Protein AF-A0A6L7XWZ0-F1 (afdb_monomer_lite)

Sequence (97 aa):
MLDEFKREMALKPEIEADYLELDGISEVFDTPRARAVAILNLLRLSYVDGAFEVEEECLLKEIARTFGIDDDRFLLMDNWVKRLVALEEEARGLMNA

pLDDT: mean 86.26, std 11.69, range [55.88, 97.62]

Structure (mmCIF, N/CA/C/O backbone):
data_AF-A0A6L7XWZ0-F1
#
_entry.id   AF-A0A6L7XWZ0-F1
#
loop_
_atom_site.group_PDB
_atom_site.id
_atom_site.type_symbol
_atom_site.label_atom_id
_atom_site.label_alt_id
_atom_site.label_comp_id
_atom_site.label_asym_id
_atom_site.label_entity_id
_atom_site.label_seq_id
_atom_site.pdbx_PDB_ins_code
_atom_site.Cartn_x
_atom_site.Cartn_y
_atom_site.Cartn_z
_atom_site.occupancy
_atom_site.B_iso_or_equiv
_atom_site.auth_seq_id
_atom_site.auth_comp_id
_atom_site.auth_asym_id
_atom_site.auth_atom_id
_atom_site.pdbx_PDB_model_num
ATOM 1 N N . MET A 1 1 ? -4.118 6.132 -15.273 1.00 67.69 1 MET A N 1
ATOM 2 C CA . MET A 1 1 ? -4.369 5.430 -13.998 1.00 67.69 1 MET A CA 1
ATOM 3 C C . MET A 1 1 ? -5.044 6.319 -12.956 1.00 67.69 1 MET A C 1
ATOM 5 O O . MET A 1 1 ? -6.225 6.115 -12.725 1.00 67.69 1 MET A O 1
ATOM 9 N N . LEU A 1 2 ? -4.386 7.320 -12.351 1.00 67.12 2 LEU A N 1
ATOM 10 C CA . LEU A 1 2 ? -5.045 8.152 -11.322 1.00 67.12 2 LEU A CA 1
ATOM 11 C C . LEU A 1 2 ? -6.275 8.907 -11.861 1.00 67.12 2 LEU A C 1
ATOM 13 O O . LEU A 1 2 ? -7.325 8.915 -11.226 1.00 67.12 2 LEU A O 1
ATOM 17 N N . ASP A 1 3 ? -6.180 9.472 -13.065 1.00 69.88 3 ASP A N 1
ATOM 18 C CA . ASP A 1 3 ? -7.312 10.153 -13.709 1.00 69.88 3 ASP A CA 1
ATOM 19 C C . ASP A 1 3 ? -8.444 9.201 -14.113 1.00 69.88 3 ASP A C 1
ATOM 21 O O . ASP A 1 3 ? -9.610 9.596 -14.139 1.00 69.88 3 ASP A O 1
ATOM 25 N N . GLU A 1 4 ? -8.116 7.941 -14.408 1.00 73.38 4 GLU A N 1
ATOM 26 C CA . GLU A 1 4 ? -9.115 6.901 -14.673 1.00 73.38 4 GLU A CA 1
ATOM 27 C C . GLU A 1 4 ? -9.860 6.558 -13.385 1.00 73.38 4 GLU A C 1
ATOM 29 O O . GLU A 1 4 ? -11.086 6.600 -13.383 1.00 73.38 4 GLU A O 1
ATOM 34 N N . PHE A 1 5 ? -9.147 6.361 -12.270 1.00 71.25 5 PHE A N 1
ATOM 35 C CA . PHE A 1 5 ? -9.769 6.156 -10.960 1.00 71.25 5 PHE A CA 1
ATOM 36 C C . PHE A 1 5 ? -10.642 7.338 -10.537 1.00 71.25 5 PHE A C 1
ATOM 38 O O . PHE A 1 5 ? -11.788 7.140 -10.142 1.00 71.25 5 PHE A O 1
ATOM 45 N N . LYS A 1 6 ? -10.154 8.578 -10.672 1.00 72.19 6 LYS A N 1
ATOM 46 C CA . LYS A 1 6 ? -10.951 9.781 -10.373 1.00 72.19 6 LYS A CA 1
ATOM 47 C C . LYS A 1 6 ? -12.245 9.809 -11.189 1.00 72.19 6 LYS A C 1
ATOM 49 O O . LYS A 1 6 ? -13.305 10.128 -10.650 1.00 72.19 6 LYS A O 1
ATOM 54 N N . ARG A 1 7 ? -12.172 9.438 -12.471 1.00 77.25 7 ARG A N 1
ATOM 55 C CA . ARG A 1 7 ? -13.332 9.369 -13.368 1.00 77.25 7 ARG A CA 1
ATOM 56 C C . ARG A 1 7 ? -14.303 8.259 -12.970 1.00 77.25 7 ARG A C 1
ATOM 58 O O . ARG A 1 7 ? -15.504 8.513 -12.938 1.00 77.25 7 ARG A O 1
ATOM 65 N N . GLU A 1 8 ? -13.807 7.067 -12.652 1.00 79.00 8 GLU A N 1
ATOM 66 C CA . GLU A 1 8 ? -14.628 5.943 -12.177 1.00 79.00 8 GLU A CA 1
ATOM 67 C C . GLU A 1 8 ? -15.337 6.265 -10.858 1.00 79.00 8 GLU A C 1
ATOM 69 O O . GLU A 1 8 ? -16.503 5.920 -10.679 1.00 79.00 8 GLU A O 1
ATOM 74 N N . MET A 1 9 ? -14.667 6.992 -9.964 1.00 80.44 9 MET A N 1
ATOM 75 C CA . MET A 1 9 ? -15.214 7.432 -8.678 1.00 80.44 9 MET A CA 1
ATOM 76 C C . MET A 1 9 ? -16.108 8.680 -8.783 1.00 80.44 9 MET A C 1
ATOM 78 O O . MET A 1 9 ? -16.570 9.184 -7.761 1.00 80.44 9 MET A O 1
ATOM 82 N N . ALA A 1 10 ? -16.354 9.192 -9.996 1.00 82.81 10 ALA A N 1
ATOM 83 C CA . ALA A 1 10 ? -17.108 10.422 -10.251 1.00 82.81 10 ALA A CA 1
ATOM 84 C C . ALA A 1 10 ? -16.595 11.648 -9.458 1.00 82.81 10 ALA A C 1
ATOM 86 O O . ALA A 1 10 ? -17.365 12.545 -9.106 1.00 82.81 10 ALA A O 1
ATOM 87 N N . LEU A 1 11 ? -15.286 11.699 -9.188 1.00 73.56 11 LEU A N 1
ATOM 88 C CA . LEU A 1 11 ? -14.638 12.802 -8.483 1.00 73.56 11 LEU A CA 1
ATOM 89 C C . LEU A 1 11 ? -14.377 13.968 -9.442 1.00 73.56 11 LEU A C 1
ATOM 91 O O . LEU A 1 11 ? -13.963 13.779 -10.589 1.00 73.56 11 LEU A O 1
ATOM 95 N N . LYS A 1 12 ? -14.599 15.198 -8.967 1.00 71.31 12 LYS A N 1
ATOM 96 C CA . LYS A 1 12 ? -14.220 16.399 -9.722 1.00 71.31 12 LYS A CA 1
ATOM 97 C C . LYS A 1 12 ? -12.686 16.510 -9.761 1.00 71.31 12 LYS A C 1
ATOM 99 O O . LYS A 1 12 ? -12.043 16.222 -8.756 1.00 71.31 12 LYS A O 1
ATOM 104 N N . PRO A 1 13 ? -12.085 16.934 -10.885 1.00 60.88 13 PRO A N 1
ATOM 105 C CA . PRO A 1 13 ? -10.628 16.977 -11.042 1.00 60.88 13 PRO A CA 1
ATOM 106 C C . PRO A 1 13 ? -9.924 17.994 -10.124 1.00 60.88 13 PRO A C 1
ATOM 108 O O . PRO A 1 13 ? -8.722 17.885 -9.918 1.00 60.88 13 PRO A O 1
ATOM 111 N N . GLU A 1 14 ? -10.670 18.941 -9.553 1.00 63.47 14 GLU A N 1
ATOM 112 C CA . GLU A 1 14 ? -10.180 20.096 -8.785 1.00 63.47 14 GLU A CA 1
ATOM 113 C C . GLU A 1 14 ? -10.103 19.847 -7.268 1.00 63.47 14 GLU A C 1
ATOM 115 O O . GLU A 1 14 ? -10.165 20.793 -6.490 1.00 63.47 14 GLU A O 1
ATOM 120 N N . ILE A 1 15 ? -10.019 18.593 -6.812 1.00 60.00 15 ILE A N 1
ATOM 121 C CA . ILE A 1 15 ? -9.825 18.325 -5.380 1.00 60.00 15 ILE A CA 1
ATOM 122 C C . ILE A 1 15 ? -8.423 18.816 -4.995 1.00 60.00 15 ILE A C 1
ATOM 124 O O . ILE A 1 15 ? -7.431 18.134 -5.252 1.00 60.00 15 ILE A O 1
ATOM 128 N N . GLU A 1 16 ? -8.352 20.005 -4.396 1.00 57.34 16 GLU A N 1
ATOM 129 C CA . GLU A 1 16 ? -7.202 20.432 -3.606 1.00 57.34 16 GLU A CA 1
ATOM 130 C C . GLU A 1 16 ? -7.124 19.494 -2.399 1.00 57.34 16 GLU A C 1
ATOM 132 O O . GLU A 1 16 ? -8.027 19.448 -1.563 1.00 57.34 16 GLU A O 1
ATOM 137 N N . ALA A 1 17 ? -6.083 18.663 -2.368 1.00 58.41 17 ALA A N 1
ATOM 138 C CA . ALA A 1 17 ? -5.819 17.759 -1.261 1.00 58.41 17 ALA A CA 1
ATOM 139 C C . ALA A 1 17 ? -5.239 18.560 -0.085 1.00 58.41 17 ALA A C 1
ATOM 141 O O . ALA A 1 17 ? -4.049 18.477 0.214 1.00 58.41 17 ALA A O 1
ATOM 142 N N . ASP A 1 18 ? -6.079 19.371 0.553 1.00 55.88 18 ASP A N 1
ATO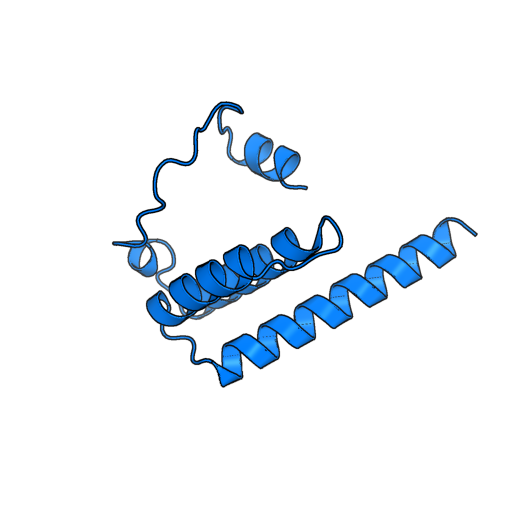M 143 C CA . ASP A 1 18 ? -5.801 19.882 1.890 1.00 55.88 18 ASP A CA 1
ATOM 144 C C . ASP A 1 18 ? -5.760 18.691 2.858 1.00 55.88 18 ASP A C 1
ATOM 146 O O . ASP A 1 18 ? -6.602 17.802 2.757 1.00 55.88 18 ASP A O 1
ATOM 150 N N . TYR A 1 19 ? -4.736 18.661 3.724 1.00 63.41 19 TYR A N 1
ATOM 151 C CA . TYR A 1 19 ? -4.452 17.670 4.780 1.00 63.41 19 TYR A CA 1
ATOM 152 C C . TYR A 1 19 ? -5.362 16.425 4.812 1.00 63.41 19 TYR A C 1
ATOM 154 O O . TYR A 1 19 ? -6.523 16.483 5.213 1.00 63.41 19 TYR A O 1
ATOM 162 N N . LEU A 1 20 ? -4.799 15.265 4.463 1.00 74.25 20 LEU A N 1
ATOM 163 C CA . LEU A 1 20 ? -5.522 13.995 4.487 1.00 74.25 20 LEU A CA 1
ATOM 164 C C . LEU A 1 20 ? -5.779 13.533 5.931 1.00 74.25 20 LEU A C 1
ATOM 166 O O . LEU A 1 20 ? -4.867 13.060 6.609 1.00 74.25 20 LEU A O 1
ATOM 170 N N . GLU A 1 21 ? -7.027 13.615 6.392 1.00 81.38 21 GLU A N 1
ATOM 171 C CA . GLU A 1 21 ? -7.429 12.972 7.644 1.00 81.38 21 GLU A CA 1
ATOM 172 C C . GLU A 1 21 ? -7.583 11.456 7.459 1.00 81.38 21 GLU A C 1
ATOM 174 O O . GLU A 1 21 ? -8.267 10.983 6.551 1.00 81.38 21 GLU A O 1
ATOM 179 N N . LEU A 1 22 ? -6.940 10.689 8.343 1.00 85.38 22 LEU A N 1
ATOM 180 C CA . LEU A 1 22 ? -7.001 9.223 8.360 1.00 85.38 22 LEU A CA 1
ATOM 181 C C . LEU A 1 22 ? -7.996 8.675 9.393 1.00 85.38 22 LEU A C 1
ATOM 183 O O . LEU A 1 22 ? -8.171 7.459 9.488 1.00 85.38 22 LEU A O 1
ATOM 187 N N . ASP A 1 23 ? -8.640 9.541 10.178 1.00 86.06 23 ASP A N 1
ATOM 188 C CA . ASP A 1 23 ? -9.625 9.099 11.161 1.00 86.06 23 ASP A CA 1
ATOM 189 C C . ASP A 1 23 ? -10.823 8.422 10.473 1.00 86.06 23 ASP A C 1
ATOM 191 O O . ASP A 1 23 ? -11.233 8.792 9.372 1.00 86.06 23 ASP A O 1
ATOM 195 N N . GLY A 1 24 ? -11.348 7.358 11.079 1.00 87.44 24 GLY A N 1
ATOM 196 C CA . GLY A 1 24 ? -12.464 6.585 10.517 1.00 87.44 24 GLY A CA 1
ATOM 197 C C . GLY A 1 24 ? -12.149 5.734 9.272 1.00 87.44 24 GLY A C 1
ATOM 198 O O . GLY A 1 24 ? -12.980 4.915 8.877 1.00 87.44 24 GLY A O 1
ATOM 199 N N . ILE A 1 25 ? -10.949 5.806 8.673 1.00 91.69 25 ILE A N 1
ATOM 200 C CA . ILE A 1 25 ? -10.612 5.000 7.476 1.00 91.69 25 ILE A CA 1
ATOM 201 C C . ILE A 1 25 ? -10.715 3.486 7.735 1.00 91.69 25 ILE A C 1
ATOM 203 O O . ILE A 1 25 ? -11.083 2.705 6.856 1.00 91.69 25 ILE A O 1
ATOM 207 N N . SER A 1 26 ? -10.451 3.061 8.971 1.00 90.06 26 SER A N 1
ATOM 208 C CA . SER A 1 26 ? -10.581 1.669 9.412 1.00 90.06 26 SER A CA 1
ATOM 209 C C . SER A 1 26 ? -12.028 1.171 9.492 1.00 90.06 26 SER A C 1
ATOM 211 O O . SER A 1 26 ? -12.225 -0.046 9.504 1.00 90.06 26 SER A O 1
ATOM 213 N N . GLU A 1 27 ? -13.011 2.077 9.543 1.00 92.00 27 GLU A N 1
ATOM 214 C CA . GLU A 1 27 ? -14.446 1.764 9.471 1.00 92.00 27 GLU A CA 1
ATOM 215 C C . GLU A 1 27 ? -14.904 1.584 8.019 1.00 92.00 27 GLU A C 1
ATOM 217 O O . GLU A 1 27 ? -15.765 0.754 7.742 1.00 92.00 27 GLU A O 1
ATOM 222 N N . VAL A 1 28 ? -14.287 2.314 7.080 1.00 92.62 28 VAL A N 1
ATOM 223 C CA . VAL A 1 28 ? -14.532 2.164 5.635 1.00 92.62 28 VAL A CA 1
ATOM 224 C C . VAL A 1 28 ? -13.932 0.855 5.115 1.00 92.62 28 VAL A C 1
ATOM 226 O O . VAL A 1 28 ? -14.585 0.111 4.385 1.00 92.62 28 VAL A O 1
ATOM 229 N N . PHE A 1 29 ? -12.693 0.548 5.509 1.00 95.19 29 PHE A N 1
ATOM 230 C CA . PHE A 1 29 ? -12.033 -0.728 5.221 1.00 95.19 29 PHE A CA 1
ATOM 231 C C . PHE A 1 29 ? -12.138 -1.645 6.440 1.00 95.19 29 PHE A C 1
ATOM 233 O O . PHE A 1 29 ? -11.165 -1.902 7.150 1.00 95.19 29 PHE A O 1
ATOM 240 N N . ASP A 1 30 ? -13.343 -2.140 6.685 1.00 95.00 30 ASP A N 1
ATOM 241 C CA . ASP A 1 30 ? -13.726 -2.878 7.893 1.00 95.00 30 ASP A CA 1
ATOM 242 C C . ASP A 1 30 ? -13.115 -4.288 8.010 1.00 95.00 30 ASP A C 1
ATOM 244 O O . ASP A 1 30 ? -13.018 -4.840 9.107 1.00 95.00 30 ASP A O 1
ATOM 248 N N . THR A 1 31 ? -12.647 -4.876 6.904 1.00 96.75 31 THR A N 1
ATOM 249 C CA . THR A 1 31 ? -12.036 -6.214 6.904 1.00 96.75 31 THR A CA 1
ATOM 250 C C . THR A 1 31 ? -10.519 -6.194 6.688 1.00 96.75 31 THR A C 1
ATOM 252 O O . THR A 1 31 ? -10.006 -5.400 5.893 1.00 96.75 31 THR A O 1
ATOM 255 N N . PRO A 1 32 ? -9.770 -7.159 7.267 1.00 95.44 32 PRO A N 1
ATOM 256 C CA . PRO A 1 32 ? -8.340 -7.325 6.984 1.00 95.44 32 PRO A CA 1
ATOM 257 C C . PRO A 1 32 ? -8.030 -7.494 5.492 1.00 95.44 32 PRO A C 1
ATOM 259 O O . PRO A 1 32 ? -6.978 -7.068 5.015 1.00 95.44 32 PRO A O 1
ATOM 262 N N . ARG A 1 33 ? -8.955 -8.113 4.745 1.00 96.12 33 ARG A N 1
ATOM 263 C CA . ARG A 1 33 ? -8.850 -8.265 3.293 1.00 96.12 33 ARG A CA 1
ATOM 264 C C . ARG A 1 33 ? -8.983 -6.920 2.585 1.00 96.12 33 ARG A C 1
ATOM 266 O O . ARG A 1 33 ? -8.144 -6.625 1.742 1.00 96.12 33 ARG A O 1
ATOM 273 N N . ALA A 1 34 ? -10.000 -6.123 2.917 1.00 96.50 34 ALA A N 1
ATOM 274 C CA . ALA A 1 34 ? -10.214 -4.811 2.309 1.00 96.50 34 ALA A CA 1
ATOM 275 C C . ALA A 1 34 ? -9.015 -3.881 2.549 1.00 96.50 34 ALA A C 1
ATOM 277 O O . ALA A 1 34 ? -8.516 -3.274 1.606 1.00 96.50 34 ALA A O 1
ATOM 278 N N . ARG A 1 35 ? -8.474 -3.872 3.772 1.00 96.94 35 ARG A N 1
ATOM 279 C CA . ARG A 1 35 ? -7.265 -3.112 4.135 1.00 96.94 35 ARG A CA 1
ATOM 280 C C . ARG A 1 35 ? -6.038 -3.532 3.329 1.00 96.94 35 ARG A C 1
ATOM 282 O O . ARG A 1 35 ? -5.319 -2.689 2.802 1.00 96.94 35 ARG A O 1
ATOM 289 N N . ALA A 1 36 ? -5.814 -4.842 3.187 1.00 96.12 36 ALA A N 1
ATOM 290 C CA . ALA A 1 36 ? -4.707 -5.354 2.384 1.00 96.12 36 ALA A CA 1
ATOM 291 C C . ALA A 1 36 ? -4.853 -4.977 0.900 1.00 96.12 36 ALA A C 1
ATOM 293 O O . ALA A 1 36 ? -3.879 -4.578 0.269 1.00 96.12 36 ALA A O 1
ATOM 294 N N . VAL A 1 37 ? -6.070 -5.068 0.353 1.00 95.81 37 VAL A N 1
ATOM 295 C CA . VAL A 1 37 ? -6.369 -4.649 -1.024 1.00 95.81 37 VAL A CA 1
ATOM 296 C C . VAL A 1 37 ? -6.125 -3.150 -1.205 1.00 95.81 37 VAL A C 1
ATOM 298 O O . VAL A 1 37 ? -5.523 -2.768 -2.206 1.00 95.81 37 VAL A O 1
ATOM 301 N N . ALA A 1 38 ? -6.536 -2.314 -0.250 1.00 95.12 38 ALA A N 1
ATOM 302 C CA . ALA A 1 38 ? -6.307 -0.873 -0.295 1.00 95.12 38 ALA A CA 1
ATOM 303 C C . ALA A 1 38 ? -4.809 -0.545 -0.368 1.00 95.12 38 ALA A C 1
ATOM 305 O O . ALA A 1 38 ? -4.383 0.117 -1.309 1.00 95.12 38 ALA A O 1
ATOM 306 N N . ILE A 1 39 ? -3.995 -1.089 0.545 1.00 96.38 39 ILE A N 1
ATOM 307 C CA . ILE A 1 39 ? -2.539 -0.862 0.547 1.00 96.38 39 ILE A CA 1
ATOM 308 C C . ILE A 1 39 ? -1.883 -1.342 -0.752 1.00 96.38 39 ILE A C 1
ATOM 310 O O . ILE A 1 39 ? -1.054 -0.628 -1.304 1.00 96.38 39 ILE A O 1
ATOM 314 N N . LEU A 1 40 ? -2.260 -2.511 -1.282 1.00 95.62 40 LEU A N 1
ATOM 315 C CA . LEU A 1 40 ? -1.692 -3.009 -2.543 1.00 95.62 40 LEU A CA 1
ATOM 316 C C . LEU A 1 40 ? -1.997 -2.087 -3.730 1.00 95.62 40 LEU A C 1
ATOM 318 O O . LEU A 1 40 ? -1.127 -1.874 -4.572 1.00 95.62 40 LEU A O 1
ATOM 322 N N . ASN A 1 41 ? -3.215 -1.544 -3.806 1.00 93.25 41 ASN A N 1
ATOM 323 C CA . ASN A 1 41 ? -3.585 -0.616 -4.875 1.00 93.25 41 ASN A CA 1
ATOM 324 C C . ASN A 1 41 ? -2.926 0.755 -4.700 1.00 93.25 41 ASN A C 1
ATOM 326 O O . ASN A 1 41 ? -2.511 1.351 -5.688 1.00 93.25 41 ASN A O 1
ATOM 330 N N . LE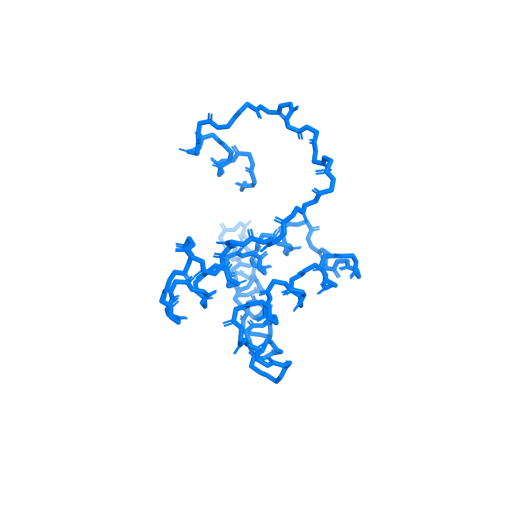U A 1 42 ? -2.787 1.233 -3.463 1.00 92.75 42 LEU A N 1
ATOM 331 C CA . LEU A 1 42 ? -2.088 2.483 -3.178 1.00 92.75 42 LEU A CA 1
ATOM 332 C C . LEU A 1 42 ? -0.593 2.386 -3.512 1.00 92.75 42 LEU A C 1
ATOM 334 O O . LEU A 1 42 ? -0.085 3.240 -4.226 1.00 92.75 42 LEU A O 1
ATOM 338 N N . LEU A 1 43 ? 0.081 1.301 -3.113 1.00 92.94 43 LEU A N 1
ATOM 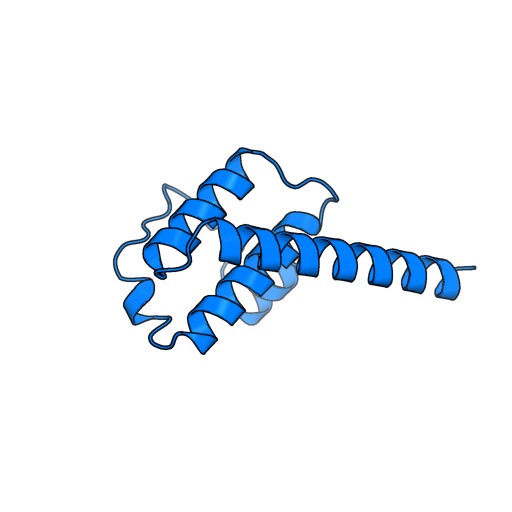339 C CA . LEU A 1 43 ? 1.462 1.021 -3.526 1.00 92.94 43 LEU A CA 1
ATOM 340 C C . LEU A 1 43 ? 1.585 0.999 -5.054 1.00 92.94 43 LEU A C 1
ATOM 342 O O . LEU A 1 43 ? 2.483 1.609 -5.618 1.00 92.94 43 LEU A O 1
ATOM 346 N N . ARG A 1 44 ? 0.663 0.315 -5.742 1.00 90.56 44 ARG A N 1
ATOM 347 C CA . ARG A 1 44 ? 0.638 0.241 -7.211 1.00 90.56 44 ARG A CA 1
ATOM 348 C C . ARG A 1 44 ? 0.505 1.626 -7.850 1.00 90.56 44 ARG A C 1
ATOM 350 O O . ARG A 1 44 ? 1.139 1.858 -8.874 1.00 90.56 44 ARG A O 1
ATOM 357 N N . LEU A 1 45 ? -0.315 2.502 -7.269 1.00 88.44 45 LEU A N 1
ATOM 358 C CA . LEU A 1 45 ? -0.508 3.876 -7.734 1.00 88.44 45 LEU A CA 1
ATOM 359 C C . LEU A 1 45 ? 0.755 4.720 -7.584 1.00 88.44 45 LEU A C 1
ATOM 361 O O . LEU A 1 45 ? 1.076 5.461 -8.508 1.00 88.44 45 LEU A O 1
ATOM 365 N N . SER A 1 46 ? 1.484 4.561 -6.483 1.00 86.62 46 SER A N 1
ATOM 366 C CA . SER A 1 46 ? 2.733 5.292 -6.253 1.00 86.62 46 SER A CA 1
ATOM 367 C C . SER A 1 46 ? 3.874 4.884 -7.189 1.00 86.62 46 SER A C 1
ATOM 369 O O . SER A 1 46 ? 4.805 5.639 -7.382 1.00 86.62 46 SER A O 1
ATOM 371 N N . TYR A 1 47 ? 3.813 3.719 -7.842 1.00 85.38 47 TYR A N 1
ATOM 372 C CA . TYR A 1 47 ? 4.815 3.337 -8.852 1.00 85.38 47 TYR A CA 1
ATOM 373 C C . TYR A 1 47 ? 4.489 3.813 -10.277 1.00 85.38 47 TYR A C 1
ATOM 375 O O . TYR A 1 47 ? 5.199 3.452 -11.215 1.00 85.38 47 TYR A O 1
ATOM 383 N N . VAL A 1 48 ? 3.405 4.568 -10.492 1.00 79.06 48 VAL A N 1
ATOM 384 C CA . VAL A 1 48 ? 2.920 4.901 -11.848 1.00 79.06 48 VAL A CA 1
ATOM 385 C C . VAL A 1 48 ? 3.846 5.851 -12.607 1.00 79.06 48 VAL A C 1
ATOM 387 O O . VAL A 1 48 ? 3.915 5.761 -13.833 1.00 79.06 48 VAL A O 1
ATOM 390 N N . ASP A 1 49 ? 4.542 6.747 -11.916 1.00 73.62 49 ASP A N 1
ATOM 391 C CA . ASP A 1 49 ? 5.499 7.689 -12.509 1.00 73.62 49 ASP A CA 1
ATOM 392 C C . ASP A 1 49 ? 6.958 7.196 -12.443 1.00 73.62 49 ASP A C 1
ATOM 394 O O . ASP A 1 49 ? 7.864 7.861 -12.950 1.00 73.62 49 ASP A O 1
ATOM 398 N N . GLY A 1 50 ? 7.173 5.993 -11.899 1.00 66.25 50 GLY A N 1
ATOM 399 C CA . GLY A 1 50 ? 8.476 5.343 -11.800 1.00 66.25 50 GLY A CA 1
ATOM 400 C C . GLY A 1 50 ? 9.299 5.733 -10.569 1.00 66.25 50 GLY A C 1
ATOM 401 O O . GLY A 1 50 ? 10.425 5.243 -10.444 1.00 66.25 50 GLY A O 1
ATOM 402 N N . ALA A 1 51 ? 8.772 6.557 -9.657 1.00 71.56 51 ALA A N 1
ATOM 403 C CA . ALA A 1 51 ? 9.453 6.939 -8.423 1.00 71.56 51 ALA A CA 1
ATOM 404 C C . ALA A 1 51 ? 8.513 6.795 -7.221 1.00 71.56 51 ALA A C 1
ATOM 406 O O . ALA A 1 51 ? 7.447 7.381 -7.199 1.00 71.56 51 ALA A O 1
ATOM 407 N N . PHE A 1 52 ? 8.930 6.025 -6.211 1.00 75.06 52 PHE A N 1
ATOM 408 C CA . PHE A 1 52 ? 8.244 6.003 -4.919 1.00 75.06 52 PHE A CA 1
ATOM 409 C C . PHE A 1 52 ? 8.956 6.973 -3.986 1.00 75.06 52 PHE A C 1
ATOM 411 O O . PHE A 1 52 ? 10.021 6.648 -3.447 1.00 75.06 52 PHE A O 1
ATOM 418 N N . GLU A 1 53 ? 8.415 8.181 -3.875 1.00 79.12 53 GLU A N 1
ATOM 419 C CA . GLU A 1 53 ? 9.040 9.264 -3.118 1.00 79.12 53 GLU A CA 1
ATOM 420 C C . GLU A 1 53 ? 8.839 9.079 -1.606 1.00 79.12 53 GLU A C 1
ATOM 422 O O . GLU A 1 53 ? 7.932 8.383 -1.136 1.00 79.12 53 GLU A O 1
ATOM 427 N N . VAL A 1 54 ? 9.705 9.710 -0.811 1.00 81.81 54 VAL A N 1
ATOM 428 C CA . VAL A 1 54 ? 9.721 9.542 0.654 1.00 81.81 54 VAL A CA 1
ATOM 429 C C . VAL A 1 54 ? 8.388 9.959 1.278 1.00 81.81 54 VAL A C 1
ATOM 431 O O . VAL A 1 54 ? 7.920 9.323 2.224 1.00 81.81 54 VAL A O 1
ATOM 434 N N . GLU A 1 55 ? 7.758 11.005 0.750 1.00 80.75 55 GLU A N 1
ATOM 435 C CA . GLU A 1 55 ? 6.457 11.500 1.191 1.00 80.75 55 GLU A CA 1
ATOM 436 C C . GLU A 1 55 ? 5.357 10.447 0.995 1.00 80.75 55 GLU A C 1
ATOM 438 O O . GLU A 1 55 ? 4.528 10.242 1.885 1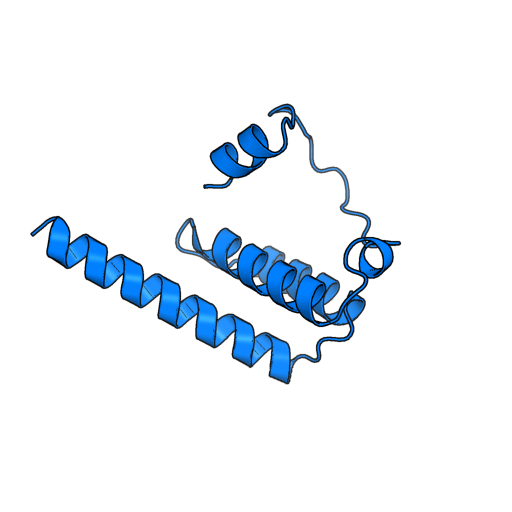.00 80.75 55 GLU A O 1
ATOM 443 N N . GLU A 1 56 ? 5.379 9.732 -0.131 1.00 83.19 56 GLU A N 1
ATOM 444 C CA . GLU A 1 56 ? 4.427 8.659 -0.416 1.00 83.19 56 GLU A CA 1
ATOM 445 C C . GLU A 1 56 ? 4.671 7.453 0.490 1.00 83.19 56 GLU A C 1
ATOM 447 O O . GLU A 1 56 ? 3.728 6.889 1.048 1.00 83.19 56 GLU A O 1
ATOM 452 N N . GLU A 1 57 ? 5.936 7.086 0.703 1.00 88.69 57 GLU A N 1
ATOM 453 C CA . GLU A 1 57 ? 6.294 6.007 1.621 1.00 88.69 57 GLU A CA 1
ATOM 454 C C . GLU A 1 57 ? 5.832 6.308 3.050 1.00 88.69 57 GLU A C 1
ATOM 456 O O . GLU A 1 57 ? 5.277 5.431 3.723 1.00 88.69 57 GLU A O 1
ATOM 461 N N . CYS A 1 58 ? 6.019 7.546 3.511 1.00 88.75 58 CYS A N 1
ATOM 462 C CA . CYS A 1 58 ? 5.553 7.984 4.823 1.00 88.75 58 CYS A CA 1
ATOM 463 C C . CYS A 1 58 ? 4.031 7.867 4.934 1.00 88.75 58 CYS A C 1
ATOM 465 O O . CYS A 1 58 ? 3.538 7.237 5.873 1.00 88.75 58 CYS A O 1
ATOM 467 N N . LEU A 1 59 ? 3.299 8.387 3.946 1.00 90.25 59 LEU A N 1
ATOM 468 C CA . LEU A 1 59 ? 1.841 8.328 3.923 1.00 90.25 59 LEU A CA 1
ATOM 469 C C . LEU A 1 59 ? 1.321 6.881 3.930 1.00 90.25 59 LEU A C 1
ATOM 471 O O . LEU A 1 59 ? 0.450 6.528 4.729 1.00 90.25 59 LEU A O 1
ATOM 475 N N . LEU A 1 60 ? 1.861 6.005 3.078 1.00 93.62 60 LEU A N 1
ATOM 476 C CA . LEU A 1 60 ? 1.404 4.615 3.006 1.00 93.62 60 LEU A CA 1
ATOM 477 C C . LEU A 1 60 ? 1.724 3.824 4.276 1.00 93.62 60 LEU A C 1
ATOM 479 O O . LEU A 1 60 ? 0.925 2.969 4.669 1.00 93.62 60 LEU A O 1
ATOM 483 N N . LYS A 1 61 ? 2.831 4.131 4.962 1.00 93.50 61 LYS A N 1
ATOM 484 C CA . LYS A 1 61 ? 3.131 3.563 6.286 1.00 93.50 61 LYS A CA 1
ATOM 485 C C . LYS A 1 61 ? 2.152 4.040 7.356 1.00 93.50 61 LYS A C 1
ATOM 487 O O . LYS A 1 61 ? 1.749 3.238 8.198 1.00 93.50 61 LYS A O 1
ATOM 492 N N . GLU A 1 62 ? 1.735 5.304 7.339 1.00 93.00 62 GLU A N 1
ATOM 493 C CA . GLU A 1 62 ? 0.717 5.818 8.269 1.00 93.00 62 GLU A CA 1
ATOM 494 C C . GLU A 1 62 ? -0.643 5.137 8.068 1.00 93.00 62 GLU A C 1
ATOM 496 O O . GLU A 1 62 ? -1.272 4.690 9.036 1.00 93.00 62 GLU A O 1
ATOM 501 N N . ILE A 1 63 ? -1.060 4.958 6.812 1.00 94.50 63 ILE A N 1
ATOM 502 C CA . ILE A 1 63 ? -2.282 4.216 6.473 1.00 94.50 63 ILE A CA 1
ATOM 503 C C . ILE A 1 63 ? -2.152 2.748 6.907 1.00 94.50 63 ILE A C 1
ATOM 505 O O . ILE A 1 63 ? -3.060 2.202 7.537 1.00 94.50 63 ILE A O 1
ATOM 509 N N . ALA A 1 64 ? -1.014 2.103 6.633 1.00 95.56 64 ALA A N 1
ATOM 510 C CA . ALA A 1 64 ? -0.764 0.714 7.018 1.00 95.56 64 ALA A CA 1
ATOM 511 C C . ALA A 1 64 ? -0.848 0.512 8.539 1.00 95.56 64 ALA A C 1
ATOM 513 O O . ALA A 1 64 ? -1.530 -0.408 9.001 1.00 95.56 64 ALA A O 1
ATOM 514 N N . ARG A 1 65 ? -0.246 1.415 9.323 1.00 94.19 65 ARG A N 1
ATOM 515 C CA . ARG A 1 65 ? -0.340 1.406 10.791 1.00 94.19 65 ARG A CA 1
ATOM 516 C C . ARG A 1 65 ? -1.779 1.570 11.266 1.00 94.19 65 ARG A C 1
ATOM 518 O O . ARG A 1 65 ? -2.215 0.802 12.122 1.00 94.19 65 ARG A O 1
ATOM 525 N N . THR A 1 66 ? -2.534 2.493 10.670 1.00 94.12 66 THR A N 1
ATOM 526 C CA . THR A 1 66 ? -3.967 2.688 10.969 1.00 94.12 66 THR A CA 1
ATOM 527 C C . THR A 1 66 ? -4.785 1.422 10.696 1.00 94.12 66 THR A C 1
ATOM 529 O O . THR A 1 66 ? -5.706 1.086 11.441 1.00 94.12 66 THR A O 1
ATOM 532 N N . PHE A 1 67 ? -4.400 0.656 9.676 1.00 95.88 67 PHE A N 1
ATOM 533 C CA . PHE A 1 67 ? -5.000 -0.633 9.342 1.00 95.88 67 PHE A CA 1
ATOM 534 C C . PHE A 1 67 ? -4.534 -1.816 10.201 1.00 95.88 67 PHE A C 1
ATOM 536 O O . PHE A 1 67 ? -5.129 -2.898 10.090 1.00 95.88 67 PHE A O 1
ATOM 543 N N . GLY A 1 68 ? -3.535 -1.634 11.069 1.00 94.81 68 GLY A N 1
ATOM 544 C CA . GLY A 1 68 ? -2.936 -2.703 11.872 1.00 94.81 68 GLY A CA 1
ATOM 545 C C . GLY A 1 68 ? -2.009 -3.620 11.068 1.00 94.81 68 GLY A C 1
ATOM 546 O O . GLY A 1 68 ? -1.908 -4.809 11.364 1.00 94.81 68 GLY A O 1
ATOM 547 N N . ILE A 1 69 ? -1.385 -3.093 10.013 1.00 96.31 69 ILE A N 1
ATOM 548 C CA . ILE A 1 69 ? -0.350 -3.767 9.225 1.00 96.31 69 ILE A CA 1
ATOM 549 C C . ILE A 1 69 ? 1.006 -3.313 9.770 1.00 96.31 69 ILE A C 1
ATOM 551 O O . ILE A 1 69 ? 1.302 -2.121 9.780 1.00 96.31 69 ILE A O 1
ATOM 555 N N . ASP A 1 70 ? 1.804 -4.265 10.247 1.00 95.88 70 ASP A N 1
ATOM 556 C CA . ASP A 1 70 ? 3.164 -4.008 10.723 1.00 95.88 70 ASP A CA 1
ATOM 557 C C . ASP A 1 70 ? 4.150 -3.727 9.573 1.00 95.88 70 ASP A C 1
ATOM 559 O O . ASP A 1 70 ? 3.877 -4.010 8.402 1.00 95.88 70 ASP A O 1
ATOM 563 N N . ASP A 1 71 ? 5.306 -3.159 9.925 1.00 94.69 71 ASP A N 1
ATOM 564 C CA . ASP A 1 71 ? 6.326 -2.724 8.967 1.00 94.69 71 ASP A CA 1
ATOM 565 C C . ASP A 1 71 ? 6.892 -3.899 8.139 1.00 94.69 71 ASP A C 1
ATOM 567 O O . ASP A 1 71 ? 7.156 -3.735 6.946 1.00 94.69 71 ASP A O 1
ATOM 571 N N . ASP A 1 72 ? 7.016 -5.099 8.720 1.00 96.88 72 ASP A N 1
ATOM 572 C CA . ASP A 1 72 ? 7.511 -6.291 8.015 1.00 96.88 72 ASP A CA 1
ATOM 573 C C . ASP A 1 72 ? 6.517 -6.741 6.938 1.00 96.88 72 ASP A C 1
ATOM 575 O O . ASP A 1 72 ? 6.878 -7.016 5.787 1.00 96.88 72 ASP A O 1
ATOM 579 N N . ARG A 1 73 ? 5.231 -6.786 7.289 1.00 96.69 73 ARG A N 1
ATOM 580 C CA . ARG A 1 73 ? 4.154 -7.114 6.359 1.00 96.69 73 ARG A CA 1
ATOM 581 C C . ARG A 1 73 ? 4.009 -6.044 5.285 1.00 96.69 73 ARG A C 1
ATOM 583 O O . ARG A 1 73 ? 3.805 -6.400 4.123 1.00 96.69 73 ARG A O 1
ATOM 590 N N . PHE A 1 74 ? 4.142 -4.769 5.638 1.00 96.75 74 PHE A N 1
ATOM 591 C CA . PHE A 1 74 ? 4.159 -3.675 4.671 1.00 96.75 74 PHE A CA 1
ATOM 592 C C . PHE A 1 74 ? 5.311 -3.836 3.672 1.00 96.75 74 PHE A C 1
ATOM 594 O O . PHE A 1 74 ? 5.081 -3.806 2.464 1.00 96.75 74 PHE A O 1
ATOM 601 N N . LEU A 1 75 ? 6.526 -4.115 4.152 1.00 95.81 75 LEU A N 1
ATOM 602 C CA . LEU A 1 75 ? 7.703 -4.338 3.310 1.00 95.81 75 LEU A CA 1
ATOM 603 C C . LEU A 1 75 ? 7.519 -5.529 2.356 1.00 95.81 75 LEU A C 1
ATOM 605 O O . LEU A 1 75 ? 7.954 -5.486 1.203 1.00 95.81 75 LEU A O 1
ATOM 609 N N . LEU A 1 76 ? 6.863 -6.604 2.800 1.00 97.62 76 LEU A N 1
ATOM 610 C CA . LEU A 1 76 ? 6.521 -7.732 1.927 1.00 97.62 76 LEU A CA 1
ATOM 611 C C . LEU A 1 76 ? 5.543 -7.329 0.815 1.00 97.62 76 LEU A C 1
ATOM 613 O O . LEU A 1 76 ? 5.708 -7.766 -0.327 1.00 97.62 76 LEU A O 1
ATOM 617 N N . MET A 1 77 ? 4.539 -6.512 1.141 1.00 97.19 77 MET A N 1
ATOM 618 C CA . MET A 1 77 ? 3.560 -6.000 0.178 1.00 97.19 77 MET A CA 1
ATOM 619 C C . MET A 1 77 ? 4.227 -5.068 -0.840 1.00 97.19 77 MET A C 1
ATOM 621 O O . MET A 1 77 ? 4.044 -5.268 -2.039 1.00 97.19 77 MET A O 1
ATOM 625 N N . ASP A 1 78 ? 5.061 -4.135 -0.381 1.00 95.19 78 ASP A N 1
ATOM 626 C CA . ASP A 1 78 ? 5.842 -3.225 -1.226 1.00 95.19 78 ASP A CA 1
ATOM 627 C C . ASP A 1 78 ? 6.732 -3.991 -2.218 1.00 95.19 78 ASP A C 1
ATOM 629 O O . ASP A 1 78 ? 6.607 -3.848 -3.435 1.00 95.19 78 ASP A O 1
ATOM 633 N N . ASN A 1 79 ? 7.552 -4.919 -1.719 1.00 95.19 79 ASN A N 1
ATOM 634 C CA . ASN A 1 79 ? 8.419 -5.740 -2.568 1.00 95.19 79 ASN A CA 1
ATOM 635 C C . ASN A 1 79 ? 7.646 -6.613 -3.565 1.00 95.19 79 ASN A C 1
ATOM 637 O O . ASN A 1 79 ? 8.160 -6.969 -4.630 1.00 95.19 79 ASN A O 1
ATOM 641 N N . TRP A 1 80 ? 6.431 -7.041 -3.225 1.00 96.62 80 TRP A N 1
ATOM 642 C CA . TRP A 1 80 ? 5.580 -7.761 -4.166 1.00 96.62 80 TRP A CA 1
ATOM 643 C C . TRP A 1 80 ? 5.072 -6.842 -5.282 1.00 96.62 80 TRP A C 1
ATOM 645 O O . TRP A 1 80 ? 5.181 -7.217 -6.450 1.00 96.62 80 TRP A O 1
ATOM 655 N N . VAL A 1 81 ? 4.605 -5.634 -4.950 1.00 94.56 81 VAL A N 1
ATOM 656 C CA . VAL A 1 81 ? 4.141 -4.654 -5.944 1.00 94.56 81 VAL A CA 1
ATOM 657 C C . VAL A 1 81 ? 5.2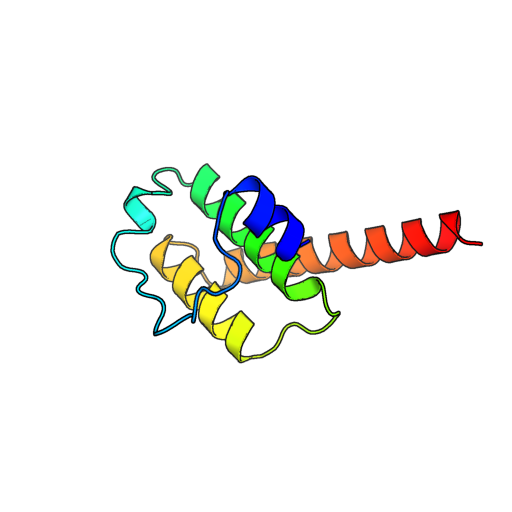82 -4.212 -6.862 1.00 94.56 81 VAL A C 1
ATOM 659 O O . VAL A 1 81 ? 5.097 -4.238 -8.077 1.00 94.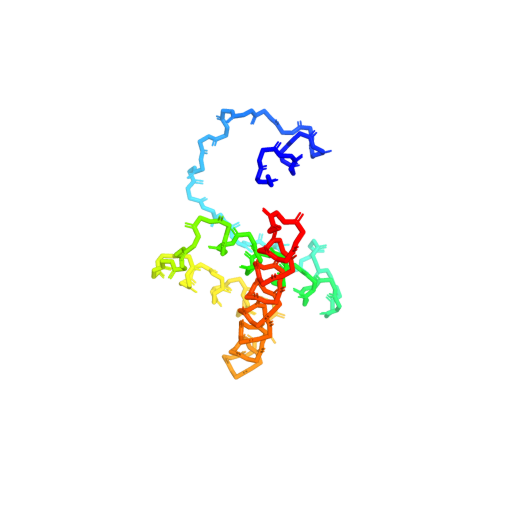56 81 VAL A O 1
ATOM 662 N N . LYS A 1 82 ? 6.477 -3.921 -6.328 1.00 92.31 82 LYS A N 1
ATOM 663 C CA . LYS A 1 82 ? 7.675 -3.593 -7.131 1.00 92.31 82 LYS A CA 1
ATOM 664 C C . LYS A 1 82 ? 7.954 -4.641 -8.210 1.00 92.31 82 LYS A C 1
ATOM 666 O O . LYS A 1 82 ? 8.164 -4.312 -9.373 1.00 92.31 82 LYS A O 1
ATOM 671 N N . ARG A 1 83 ? 7.921 -5.924 -7.833 1.00 95.06 83 ARG A N 1
ATOM 672 C CA . ARG A 1 83 ? 8.144 -7.037 -8.770 1.00 95.06 83 ARG A CA 1
ATOM 673 C C . ARG A 1 83 ? 7.037 -7.156 -9.812 1.00 95.06 83 ARG A C 1
ATOM 675 O O . ARG A 1 83 ? 7.330 -7.474 -10.959 1.00 95.06 83 ARG A O 1
ATOM 682 N N . LEU A 1 84 ? 5.784 -6.917 -9.424 1.00 94.44 84 LEU A N 1
ATOM 683 C CA . LEU A 1 84 ? 4.660 -6.910 -10.359 1.00 94.44 84 LEU A CA 1
ATOM 684 C C . LEU A 1 84 ? 4.814 -5.798 -11.403 1.00 94.44 84 LEU A C 1
ATOM 686 O O . LEU A 1 84 ? 4.638 -6.063 -12.587 1.00 94.44 84 LEU A O 1
ATOM 690 N N . VAL A 1 85 ? 5.165 -4.582 -10.976 1.00 91.69 85 VAL A N 1
ATOM 691 C CA . VAL A 1 85 ? 5.370 -3.436 -11.875 1.00 91.69 85 VAL A CA 1
ATOM 692 C C . VAL A 1 85 ? 6.498 -3.720 -12.866 1.00 91.69 85 VAL A C 1
ATOM 694 O O . VAL A 1 85 ? 6.281 -3.591 -14.068 1.00 91.69 85 VAL A O 1
ATOM 697 N N . ALA A 1 86 ? 7.647 -4.209 -12.389 1.00 92.19 86 ALA A N 1
ATOM 698 C CA . ALA A 1 86 ? 8.766 -4.584 -13.256 1.00 92.19 86 ALA A CA 1
ATOM 699 C C . ALA A 1 86 ? 8.366 -5.643 -14.302 1.00 92.19 86 ALA A C 1
ATOM 701 O O . ALA A 1 86 ? 8.665 -5.501 -15.485 1.00 92.19 86 ALA A O 1
ATOM 702 N N . LEU A 1 87 ? 7.615 -6.673 -13.894 1.00 94.75 87 LEU A N 1
ATOM 703 C CA . LEU A 1 87 ? 7.142 -7.714 -14.811 1.00 94.75 87 LEU A CA 1
ATOM 704 C C . LEU A 1 87 ? 6.188 -7.161 -15.885 1.00 94.75 87 LEU A C 1
ATOM 706 O O . LEU A 1 87 ? 6.212 -7.601 -17.034 1.00 94.75 87 LEU A O 1
ATOM 710 N N . GLU A 1 88 ? 5.335 -6.200 -15.529 1.00 92.44 88 GLU A N 1
ATOM 711 C CA . GLU A 1 88 ? 4.456 -5.536 -16.493 1.00 92.44 88 GLU A CA 1
ATOM 712 C C . GLU A 1 88 ? 5.231 -4.660 -17.483 1.00 92.44 88 GLU A C 1
ATOM 714 O O . GLU A 1 88 ? 4.874 -4.613 -18.661 1.00 92.44 88 GLU A O 1
ATOM 719 N N . GLU A 1 89 ? 6.281 -3.975 -17.033 1.00 91.44 89 GLU A N 1
ATOM 720 C CA . GLU A 1 89 ? 7.174 -3.208 -17.904 1.00 91.44 89 GLU A CA 1
ATOM 721 C C . GLU A 1 89 ? 7.910 -4.112 -18.893 1.00 91.44 89 GLU A C 1
ATOM 723 O O . GLU A 1 89 ? 7.912 -3.825 -20.092 1.00 91.44 89 GLU A O 1
ATOM 728 N N . GLU A 1 90 ? 8.448 -5.241 -18.424 1.00 94.50 90 GLU A N 1
ATOM 729 C CA . GLU A 1 90 ? 9.049 -6.267 -19.281 1.00 94.50 90 GLU A CA 1
ATOM 730 C C . GLU A 1 90 ? 8.050 -6.764 -20.338 1.00 94.50 90 GLU A C 1
ATOM 732 O O . GLU A 1 90 ? 8.367 -6.809 -21.530 1.00 94.50 90 GLU A O 1
ATOM 737 N N . ALA A 1 91 ? 6.813 -7.071 -19.931 1.00 95.31 91 ALA A N 1
ATOM 738 C CA . ALA A 1 91 ? 5.766 -7.518 -20.846 1.00 95.31 91 ALA A CA 1
ATOM 739 C C . ALA A 1 91 ? 5.407 -6.452 -21.897 1.00 95.31 91 ALA A C 1
ATOM 741 O O . ALA A 1 91 ? 5.247 -6.779 -23.075 1.00 95.31 91 ALA A O 1
ATOM 742 N N . ARG A 1 92 ? 5.315 -5.170 -21.509 1.00 93.00 92 ARG A N 1
ATOM 743 C CA . ARG A 1 92 ? 5.110 -4.060 -22.460 1.00 93.00 92 ARG A CA 1
ATOM 744 C C . ARG A 1 92 ? 6.283 -3.931 -23.428 1.00 93.00 92 ARG A C 1
ATOM 746 O O . ARG A 1 92 ? 6.052 -3.704 -24.612 1.00 93.00 92 ARG A O 1
ATOM 753 N N . GLY A 1 93 ? 7.513 -4.104 -22.946 1.00 94.31 93 GLY A N 1
ATOM 754 C CA . GLY A 1 93 ? 8.714 -4.125 -23.779 1.00 94.31 93 GLY A CA 1
ATOM 755 C C . GLY A 1 93 ? 8.662 -5.217 -24.848 1.00 94.31 93 GLY A C 1
ATOM 756 O O . GLY A 1 93 ? 8.971 -4.943 -26.001 1.00 94.31 93 GLY A O 1
ATOM 757 N N . LEU A 1 94 ? 8.193 -6.420 -24.498 1.00 94.75 94 LEU A N 1
ATOM 758 C CA . LEU A 1 94 ? 8.032 -7.532 -25.445 1.00 94.75 94 LEU A CA 1
ATOM 759 C C . LEU A 1 94 ? 6.928 -7.297 -26.484 1.00 94.75 94 LEU A C 1
ATOM 761 O O . LEU A 1 94 ? 7.068 -7.736 -27.618 1.00 94.75 94 LEU A O 1
ATOM 765 N N . MET A 1 95 ? 5.823 -6.647 -26.106 1.00 90.56 95 MET A N 1
ATOM 766 C CA . MET A 1 95 ? 4.702 -6.381 -27.023 1.00 90.56 95 MET A CA 1
ATOM 767 C C . MET A 1 95 ? 4.964 -5.215 -27.985 1.00 90.56 95 MET A C 1
ATOM 769 O O . MET A 1 95 ? 4.326 -5.142 -29.032 1.00 90.56 95 MET A O 1
ATOM 773 N N . ASN A 1 96 ? 5.867 -4.303 -27.618 1.00 80.94 96 ASN A N 1
ATOM 774 C CA . ASN A 1 96 ? 6.251 -3.145 -28.427 1.00 80.94 96 ASN A CA 1
ATOM 775 C C . ASN A 1 96 ? 7.554 -3.364 -29.226 1.00 80.94 96 ASN A C 1
ATOM 777 O O . ASN A 1 96 ? 8.009 -2.428 -29.886 1.00 80.94 96 ASN A O 1
ATOM 781 N N . ALA A 1 97 ? 8.158 -4.555 -29.136 1.00 56.12 97 ALA A N 1
ATOM 782 C CA . ALA A 1 97 ? 9.343 -4.983 -29.888 1.00 56.12 97 ALA A CA 1
ATOM 783 C C . ALA A 1 97 ? 8.956 -5.699 -31.190 1.00 56.12 97 ALA A C 1
ATOM 785 O O . ALA A 1 97 ? 9.695 -5.520 -32.186 1.00 56.12 97 ALA A O 1
#

Foldseek 3Di:
DVVVVCVVVVHDPPPPPDDDDPPCVCVVQVDLVSLLVVLLVLLLVCPPVPDNDPVSVVVSVVSCVVNVHDPVNSVVSNVVSVVVVVVVVVVVVVVVD

Radius of gyration: 14.93 Å; chains: 1; bounding box: 27×29×42 Å

Secondary structure (DSSP, 8-state):
-HHHHHHHTT--TT--------TTHHHHS-SHHHHHHHHHHHHHHHTTTS---HHHHHHHHHHHHHTT--HHHHHHHHHHHHHHHHHHHHHHHHH--